Protein AF-A0A7U9XB36-F1 (afdb_monomer_lite)

Structure (mmCIF, N/CA/C/O backbone):
data_AF-A0A7U9XB36-F1
#
_entry.id   AF-A0A7U9XB36-F1
#
loop_
_atom_site.group_PDB
_atom_site.id
_atom_site.type_symbol
_atom_site.label_atom_id
_atom_site.label_alt_id
_atom_site.label_comp_id
_atom_site.label_asym_id
_atom_site.label_entity_id
_atom_site.label_seq_id
_atom_site.pdbx_PDB_ins_code
_atom_site.Cartn_x
_atom_site.Cartn_y
_atom_site.Cartn_z
_atom_site.occupancy
_atom_site.B_iso_or_equiv
_atom_site.auth_seq_id
_atom_site.auth_comp_id
_atom_site.auth_asym_id
_atom_site.auth_atom_id
_atom_site.pdbx_PDB_model_num
ATOM 1 N N . MET A 1 1 ? 7.864 29.854 -8.458 1.00 42.25 1 MET A N 1
ATOM 2 C CA . MET A 1 1 ? 6.787 28.891 -8.768 1.00 42.25 1 MET A CA 1
ATOM 3 C C . MET A 1 1 ? 7.010 27.695 -7.872 1.00 42.25 1 MET A C 1
ATOM 5 O O . MET A 1 1 ? 7.870 26.874 -8.154 1.00 42.25 1 MET A O 1
ATOM 9 N N . GLU A 1 2 ? 6.335 27.666 -6.731 1.00 49.22 2 GLU A N 1
ATOM 10 C CA . GLU A 1 2 ? 6.396 26.526 -5.825 1.00 49.22 2 GLU A CA 1
ATOM 11 C C . GLU A 1 2 ? 5.450 25.472 -6.402 1.00 49.22 2 GLU A C 1
ATOM 13 O O . GLU A 1 2 ? 4.231 25.624 -6.340 1.00 49.22 2 GLU A O 1
ATOM 18 N N . CYS A 1 3 ? 5.992 24.431 -7.039 1.00 45.91 3 CYS A N 1
ATOM 19 C CA . CYS A 1 3 ? 5.224 23.223 -7.331 1.00 45.91 3 CYS A CA 1
ATOM 20 C C . CYS A 1 3 ? 4.938 22.530 -5.995 1.00 45.91 3 CYS A C 1
ATOM 22 O O . CYS A 1 3 ? 5.597 21.559 -5.637 1.00 45.91 3 CYS A O 1
ATOM 24 N N . GLY A 1 4 ? 3.991 23.081 -5.233 1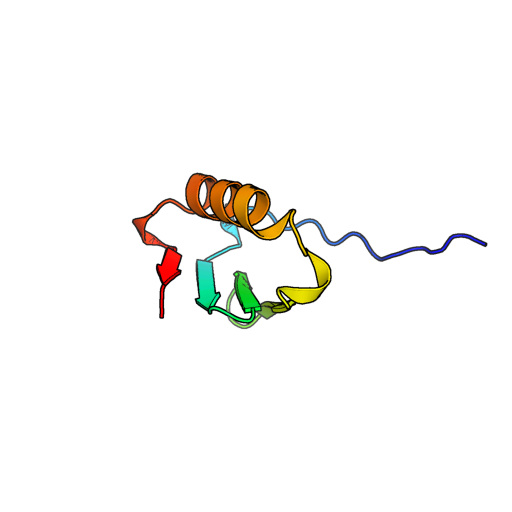.00 47.06 4 GLY A N 1
ATOM 25 C CA . GLY A 1 4 ? 3.511 22.550 -3.966 1.00 47.06 4 GLY A CA 1
ATOM 26 C C . GLY A 1 4 ? 2.727 21.268 -4.205 1.00 47.06 4 GLY A C 1
ATOM 27 O O . GLY A 1 4 ? 1.500 21.246 -4.100 1.00 47.06 4 GLY A O 1
ATOM 28 N N . GLY A 1 5 ? 3.433 20.194 -4.560 1.00 54.66 5 GLY A N 1
ATOM 29 C CA . GLY A 1 5 ? 2.921 18.850 -4.375 1.00 54.66 5 GLY A CA 1
ATOM 30 C C . GLY A 1 5 ? 2.554 18.745 -2.905 1.00 54.66 5 GLY A C 1
ATOM 31 O O . GLY A 1 5 ? 3.421 18.854 -2.048 1.00 54.66 5 GLY A O 1
ATOM 32 N N . LYS A 1 6 ? 1.258 18.651 -2.598 1.00 58.53 6 LYS A N 1
ATOM 33 C CA . LYS A 1 6 ? 0.790 18.489 -1.221 1.00 58.53 6 LYS A CA 1
ATOM 34 C C . LYS A 1 6 ? 1.347 17.169 -0.700 1.00 58.53 6 LYS A C 1
ATOM 36 O O . LYS A 1 6 ? 0.755 16.120 -0.945 1.00 58.53 6 LYS A O 1
ATOM 41 N N . GLU A 1 7 ? 2.483 17.230 -0.017 1.00 64.88 7 GLU A N 1
ATOM 42 C CA . GLU A 1 7 ? 3.053 16.107 0.709 1.00 64.88 7 GLU A CA 1
ATOM 43 C C . GLU A 1 7 ? 2.044 15.710 1.786 1.00 64.88 7 GLU A C 1
ATOM 45 O O . GLU A 1 7 ? 1.729 16.478 2.696 1.00 64.88 7 GLU A O 1
ATOM 50 N N . ARG A 1 8 ? 1.441 14.532 1.618 1.00 68.88 8 ARG A N 1
ATOM 51 C CA . ARG A 1 8 ? 0.514 13.971 2.598 1.00 68.88 8 ARG A CA 1
ATOM 52 C C . ARG A 1 8 ? 1.257 12.919 3.396 1.00 68.88 8 ARG A C 1
ATOM 54 O O . ARG A 1 8 ? 1.572 11.851 2.876 1.00 68.88 8 ARG A O 1
ATOM 61 N N . SER A 1 9 ? 1.512 13.236 4.654 1.00 73.69 9 SER A N 1
ATOM 62 C CA . SER A 1 9 ? 2.111 12.317 5.614 1.00 73.69 9 SER A CA 1
ATOM 63 C C . SER A 1 9 ? 1.002 11.600 6.373 1.00 73.69 9 SER A C 1
ATOM 65 O O . SER A 1 9 ? 0.131 12.251 6.945 1.00 73.69 9 SER A O 1
ATOM 67 N N . TYR A 1 10 ? 1.045 10.270 6.385 1.00 75.88 10 TYR A N 1
ATOM 68 C CA . TYR A 1 10 ? 0.120 9.423 7.139 1.00 75.88 10 TYR A CA 1
ATOM 69 C C . TYR A 1 10 ? 0.900 8.616 8.169 1.00 75.88 10 TYR A C 1
ATOM 71 O O . TYR A 1 10 ? 1.983 8.107 7.862 1.00 75.88 10 TYR A O 1
ATOM 79 N N . GLN A 1 11 ? 0.360 8.487 9.381 1.00 78.25 11 GLN A N 1
ATOM 80 C CA . GLN A 1 11 ? 0.967 7.618 10.383 1.00 78.25 11 GLN A CA 1
ATOM 81 C C . GLN A 1 11 ? 0.713 6.154 10.018 1.00 78.25 11 GLN A C 1
ATOM 83 O O . GLN A 1 11 ? -0.361 5.783 9.545 1.00 78.25 11 GLN A O 1
ATOM 88 N N . TRP A 1 12 ? 1.693 5.286 10.275 1.00 76.56 12 TRP A N 1
ATOM 89 C CA . TRP A 1 12 ? 1.561 3.850 9.999 1.00 76.56 12 TRP A CA 1
ATOM 90 C C . TRP A 1 12 ? 0.407 3.200 10.775 1.00 76.56 12 TRP A C 1
ATOM 92 O O . TRP A 1 12 ? -0.178 2.231 10.301 1.00 76.56 12 TRP A O 1
ATOM 102 N N . GLU A 1 13 ? 0.054 3.752 11.936 1.00 79.12 13 GLU A N 1
ATOM 103 C CA . GLU A 1 13 ? -1.081 3.319 12.760 1.00 79.12 13 GLU A CA 1
ATOM 104 C C . GLU A 1 13 ? -2.435 3.564 12.080 1.00 79.12 13 GLU A C 1
ATOM 106 O O . GLU A 1 13 ? -3.373 2.791 12.275 1.00 79.12 13 GLU A O 1
ATOM 111 N N . GLU A 1 14 ? -2.528 4.595 11.233 1.00 80.69 14 GLU A N 1
ATOM 112 C CA . GLU A 1 14 ? -3.733 4.904 10.459 1.00 80.69 14 GLU A CA 1
ATOM 113 C C . GLU A 1 14 ? -3.907 3.957 9.271 1.00 80.69 14 GLU A C 1
ATOM 115 O O . GLU A 1 14 ? -5.016 3.808 8.753 1.00 80.69 14 GLU A O 1
ATOM 120 N N . ILE A 1 15 ? -2.827 3.299 8.838 1.00 81.62 15 ILE A N 1
ATOM 121 C CA . ILE A 1 15 ? -2.854 2.357 7.725 1.00 81.62 15 ILE A CA 1
ATOM 122 C C . ILE A 1 15 ? -3.384 1.011 8.223 1.00 81.62 15 ILE A C 1
ATOM 124 O O . ILE A 1 15 ? -2.688 0.196 8.837 1.00 81.62 15 ILE A O 1
ATOM 128 N N . GLY A 1 16 ? -4.649 0.749 7.903 1.00 76.88 16 GLY A N 1
ATOM 129 C CA . GLY A 1 16 ? -5.305 -0.510 8.236 1.00 76.88 16 GLY A CA 1
ATOM 130 C C . GLY A 1 16 ? -4.824 -1.675 7.370 1.00 76.88 16 GLY A C 1
ATOM 131 O O . GLY A 1 16 ? -4.721 -2.806 7.852 1.00 76.88 16 GLY A O 1
ATOM 132 N N . ARG A 1 17 ? -4.533 -1.425 6.084 1.00 80.56 17 ARG A N 1
ATOM 133 C CA . ARG A 1 17 ? -4.165 -2.473 5.117 1.00 80.56 17 ARG A CA 1
ATOM 134 C C . ARG A 1 17 ? -3.423 -1.906 3.911 1.00 80.56 17 ARG A C 1
ATOM 136 O O . ARG A 1 17 ? -3.791 -0.853 3.411 1.00 80.56 17 ARG A O 1
ATOM 143 N N . ALA A 1 18 ? -2.486 -2.673 3.355 1.00 81.56 18 ALA A N 1
ATOM 144 C CA . ALA A 1 18 ? -2.011 -2.456 1.990 1.00 81.56 18 ALA A CA 1
ATOM 145 C C . ALA A 1 18 ? -2.343 -3.662 1.105 1.00 81.56 18 ALA A C 1
ATOM 147 O O . ALA A 1 18 ? -2.135 -4.819 1.476 1.00 81.56 18 ALA A O 1
ATOM 148 N N . VAL A 1 19 ? -2.881 -3.378 -0.073 1.00 80.62 19 VAL A N 1
ATOM 149 C CA . VAL A 1 19 ? -3.150 -4.342 -1.135 1.00 80.62 19 VAL A CA 1
ATOM 150 C C . VAL A 1 19 ? -2.190 -4.041 -2.262 1.00 80.62 19 VAL A C 1
ATOM 152 O O . VAL A 1 19 ? -2.088 -2.902 -2.707 1.00 80.62 19 VAL A O 1
ATOM 155 N N . VAL A 1 20 ? -1.485 -5.057 -2.735 1.00 77.31 20 VAL A N 1
ATOM 156 C CA . VAL A 1 20 ? -0.544 -4.888 -3.837 1.00 77.31 20 VAL A CA 1
ATOM 157 C C . VAL A 1 20 ? -0.960 -5.794 -4.966 1.00 77.31 20 VAL A C 1
ATOM 159 O O . VAL A 1 20 ? -1.099 -7.001 -4.791 1.00 77.31 20 VAL A O 1
ATOM 162 N N . THR A 1 21 ? -1.173 -5.170 -6.114 1.00 79.50 21 THR A N 1
ATOM 163 C CA . THR A 1 21 ? -1.484 -5.824 -7.378 1.00 79.50 21 THR A CA 1
ATOM 164 C C . THR A 1 21 ? -0.303 -5.628 -8.330 1.00 79.50 21 THR A C 1
ATOM 166 O O . THR A 1 21 ? 0.486 -4.693 -8.150 1.00 79.50 21 THR A O 1
ATOM 169 N N . PRO A 1 22 ? -0.172 -6.447 -9.387 1.00 76.00 22 PRO A N 1
ATOM 170 C CA . PRO A 1 22 ? 0.920 -6.317 -10.352 1.00 76.00 22 PRO A CA 1
ATOM 171 C C . PRO A 1 22 ? 1.033 -4.925 -10.991 1.00 76.00 22 PRO A C 1
ATOM 173 O O . PRO A 1 22 ? 2.123 -4.527 -11.400 1.00 76.00 22 PRO A O 1
ATOM 176 N N . LYS A 1 23 ? -0.083 -4.187 -11.068 1.00 80.00 23 LYS A N 1
ATOM 177 C CA . LYS A 1 23 ? -0.169 -2.868 -11.707 1.00 80.00 23 LYS A CA 1
ATOM 178 C C . LYS A 1 23 ? -0.203 -1.699 -10.718 1.00 80.00 23 LYS A C 1
ATOM 180 O O . LYS A 1 23 ? 0.064 -0.572 -11.131 1.00 80.00 23 LYS A O 1
ATOM 185 N N . THR A 1 24 ? -0.535 -1.923 -9.444 1.00 84.06 24 THR A N 1
ATOM 186 C CA . THR A 1 24 ? -0.906 -0.838 -8.517 1.00 84.06 24 THR A CA 1
ATOM 187 C C . THR A 1 24 ? -0.762 -1.248 -7.048 1.00 84.06 24 THR A C 1
ATOM 189 O O . THR A 1 24 ? -1.057 -2.387 -6.682 1.00 84.06 24 THR A O 1
ATOM 192 N N . ILE A 1 25 ? -0.375 -0.307 -6.189 1.00 83.44 25 ILE A N 1
ATOM 193 C CA . ILE A 1 25 ? -0.384 -0.421 -4.725 1.00 83.44 25 ILE A CA 1
ATOM 194 C C . ILE A 1 25 ? -1.590 0.360 -4.200 1.00 83.44 25 ILE A C 1
ATOM 196 O O . ILE A 1 25 ? -1.701 1.556 -4.432 1.00 83.44 25 ILE A O 1
ATOM 200 N N . GLY A 1 26 ? -2.493 -0.304 -3.490 1.00 86.56 26 GLY A N 1
ATOM 201 C CA . GLY A 1 26 ? -3.581 0.324 -2.750 1.00 86.56 26 GLY A CA 1
ATOM 202 C C . GLY A 1 26 ? -3.267 0.359 -1.258 1.00 86.56 26 GLY A C 1
ATOM 203 O O . GLY A 1 26 ? -3.200 -0.690 -0.624 1.00 86.56 26 GLY A O 1
ATOM 204 N N . ILE A 1 27 ? -3.092 1.540 -0.676 1.00 85.69 27 ILE A N 1
ATOM 205 C CA . ILE A 1 27 ? -2.906 1.726 0.767 1.00 85.69 27 ILE A CA 1
ATOM 206 C C . ILE A 1 27 ? -4.228 2.208 1.356 1.00 85.69 27 ILE A C 1
ATOM 208 O O . ILE A 1 27 ? -4.666 3.308 1.052 1.00 85.69 27 ILE A O 1
ATOM 212 N N . TYR A 1 28 ? -4.861 1.397 2.195 1.00 86.31 28 TYR A N 1
ATOM 213 C CA . TYR A 1 28 ? -6.092 1.742 2.901 1.00 86.31 28 TYR A CA 1
ATOM 214 C C . TYR A 1 28 ? -5.749 2.322 4.270 1.00 86.31 28 TYR A C 1
ATOM 216 O O . TYR A 1 28 ? -5.122 1.645 5.093 1.00 86.31 28 TYR A O 1
ATOM 224 N N . TYR A 1 29 ? -6.180 3.555 4.510 1.00 84.62 29 TYR A N 1
ATOM 225 C CA . TYR A 1 29 ? -5.958 4.277 5.755 1.00 84.62 29 TYR A CA 1
ATOM 226 C C . TYR A 1 29 ? -7.268 4.887 6.272 1.00 84.62 29 TYR A C 1
ATOM 228 O O . TYR A 1 29 ? -8.150 5.278 5.507 1.00 84.62 29 TYR A O 1
ATOM 236 N N . GLY A 1 30 ? -7.435 4.917 7.593 1.00 78.38 30 GLY A N 1
ATOM 237 C CA . GLY A 1 30 ? -8.709 5.282 8.215 1.00 78.38 30 GLY A CA 1
ATOM 238 C C . GLY A 1 30 ? -9.858 4.316 7.873 1.00 78.38 30 GLY A C 1
ATOM 239 O O . GLY A 1 30 ? -9.636 3.179 7.456 1.00 78.38 30 GLY A O 1
ATOM 240 N N . LYS A 1 31 ? -11.111 4.751 8.083 1.00 72.25 31 LYS A N 1
ATOM 241 C CA . LYS A 1 31 ? -12.304 3.902 7.878 1.00 72.25 31 LYS A CA 1
ATOM 242 C C . LYS A 1 31 ? -12.702 3.730 6.407 1.00 72.25 31 LYS A C 1
ATOM 244 O O . LYS A 1 31 ? -13.237 2.682 6.066 1.0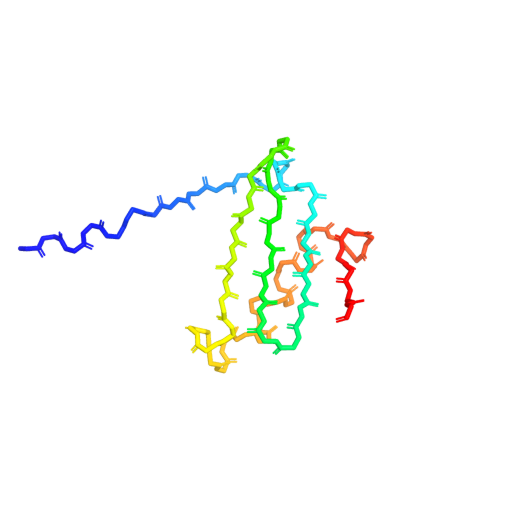0 72.25 31 LYS A O 1
ATOM 249 N N . GLU A 1 32 ? -12.440 4.720 5.549 1.00 78.31 32 GLU A N 1
ATOM 250 C CA . GLU A 1 32 ? -12.958 4.746 4.166 1.00 78.31 32 GLU A CA 1
ATOM 251 C C . GLU A 1 32 ? -12.007 5.421 3.157 1.00 78.31 32 GLU A C 1
ATOM 253 O O . GLU A 1 32 ? -12.421 5.763 2.053 1.00 78.31 32 GLU A O 1
ATOM 258 N N . GLN A 1 33 ? -10.730 5.636 3.503 1.00 84.69 33 GLN A N 1
ATOM 259 C CA . GLN A 1 33 ? -9.777 6.278 2.592 1.00 84.69 33 GLN A CA 1
ATOM 260 C C . GLN A 1 33 ? -8.782 5.267 2.021 1.00 84.69 33 GLN A C 1
ATOM 262 O O . GLN A 1 33 ? -8.325 4.341 2.695 1.00 84.69 33 GLN A O 1
ATOM 267 N N . ALA A 1 34 ? -8.457 5.440 0.743 1.00 84.69 34 ALA A N 1
ATOM 268 C CA . ALA A 1 34 ? -7.483 4.617 0.049 1.00 84.69 34 ALA A CA 1
ATOM 269 C C . ALA A 1 34 ? -6.614 5.477 -0.866 1.00 84.69 34 ALA A C 1
ATOM 271 O O . ALA A 1 34 ? -7.107 6.330 -1.603 1.00 84.69 34 ALA A O 1
ATOM 272 N N . MET A 1 35 ? -5.313 5.219 -0.838 1.00 83.56 35 MET A N 1
ATOM 273 C CA . MET A 1 35 ? -4.342 5.784 -1.756 1.00 83.56 35 MET A CA 1
ATOM 274 C C . MET A 1 35 ? -4.015 4.728 -2.799 1.00 83.56 35 MET A C 1
ATOM 276 O O . MET A 1 35 ? -3.528 3.649 -2.467 1.00 83.56 35 MET A O 1
ATOM 280 N N . ILE A 1 36 ? -4.300 5.041 -4.057 1.00 85.50 36 ILE A N 1
ATOM 281 C CA . ILE A 1 36 ? -4.033 4.162 -5.188 1.00 85.50 36 ILE A CA 1
ATOM 282 C C . ILE A 1 36 ? -2.803 4.699 -5.909 1.00 85.50 36 ILE A C 1
ATOM 284 O O . ILE A 1 36 ? -2.843 5.773 -6.499 1.00 85.50 36 ILE A O 1
ATOM 288 N N . LEU A 1 37 ? -1.708 3.954 -5.827 1.00 82.19 37 LEU A N 1
ATOM 289 C CA . LEU A 1 37 ? -0.419 4.321 -6.390 1.00 82.19 37 LEU A CA 1
ATOM 290 C C . LEU A 1 37 ? -0.103 3.375 -7.557 1.00 82.19 37 LEU A C 1
ATOM 292 O O . LEU A 1 37 ? 0.166 2.187 -7.333 1.00 82.19 37 LEU A O 1
ATOM 296 N N . PRO A 1 38 ? -0.176 3.829 -8.814 1.00 83.44 38 PRO A N 1
ATOM 297 C CA . PRO A 1 38 ? 0.109 2.977 -9.959 1.00 83.44 38 PRO A CA 1
ATOM 298 C C . PRO A 1 38 ? 1.605 2.647 -10.020 1.00 83.44 38 PRO A C 1
ATOM 300 O O . PRO A 1 38 ? 2.472 3.450 -9.696 1.00 83.44 38 PRO A O 1
ATOM 303 N N . LYS A 1 39 ? 1.931 1.432 -10.462 1.00 79.19 39 LYS A N 1
ATOM 304 C CA . LYS A 1 39 ? 3.317 0.953 -10.543 1.00 79.19 39 LYS A CA 1
ATOM 305 C C . LYS A 1 39 ? 4.178 1.789 -11.495 1.00 79.19 39 LYS A C 1
ATOM 307 O O . LYS A 1 39 ? 5.379 1.902 -11.271 1.00 79.19 39 LYS A O 1
ATOM 312 N N . GLN A 1 40 ? 3.571 2.357 -12.538 1.00 79.38 40 GLN A N 1
ATOM 313 C CA . GLN A 1 40 ? 4.271 3.179 -13.527 1.00 79.38 40 GLN A CA 1
ATOM 314 C C . GLN A 1 40 ? 4.911 4.423 -12.906 1.00 79.38 40 GLN A C 1
ATOM 316 O O . GLN A 1 40 ? 5.995 4.790 -13.341 1.00 79.38 40 GLN A O 1
ATOM 321 N N . ASP A 1 41 ? 4.309 4.995 -11.859 1.00 79.19 41 ASP A N 1
ATOM 322 C CA . ASP A 1 41 ? 4.876 6.152 -11.154 1.00 79.19 41 ASP A CA 1
ATOM 323 C C . ASP A 1 41 ? 6.152 5.807 -10.371 1.00 79.19 41 ASP A C 1
ATOM 325 O O . ASP A 1 41 ? 6.984 6.674 -10.131 1.00 79.19 41 ASP A O 1
ATOM 329 N N . PHE A 1 42 ? 6.344 4.539 -9.991 1.00 76.31 42 PHE A N 1
ATOM 330 C CA . PHE A 1 42 ? 7.526 4.113 -9.234 1.00 76.31 42 PHE A CA 1
ATOM 331 C C . PHE A 1 42 ? 8.629 3.504 -10.093 1.00 76.31 42 PHE A C 1
ATOM 333 O O . PHE A 1 42 ? 9.766 3.427 -9.633 1.00 76.31 42 PHE A O 1
ATOM 340 N N . GLY A 1 43 ? 8.310 3.010 -11.294 1.00 79.50 43 GLY A N 1
ATOM 341 C CA . GLY A 1 43 ? 9.273 2.336 -12.167 1.00 79.50 43 GLY A CA 1
ATOM 342 C C . GLY A 1 43 ? 10.105 1.281 -11.421 1.00 79.50 43 GLY A C 1
ATOM 343 O O . GLY A 1 43 ? 9.569 0.317 -10.865 1.00 79.50 43 GLY A O 1
ATOM 344 N N . GLU A 1 44 ? 11.421 1.487 -11.378 1.00 82.81 44 GLU A N 1
ATOM 345 C CA . GLU A 1 44 ? 12.393 0.609 -10.708 1.00 82.81 44 GLU A CA 1
ATOM 346 C C . GLU A 1 44 ? 12.352 0.699 -9.170 1.00 82.81 44 GLU A C 1
ATOM 348 O O . GLU A 1 44 ? 12.707 -0.255 -8.473 1.00 82.81 44 GLU A O 1
ATOM 353 N N . GLN A 1 45 ? 11.846 1.804 -8.614 1.00 80.81 45 GLN A N 1
ATOM 354 C CA . GLN A 1 45 ? 11.723 2.019 -7.166 1.00 80.81 45 GLN A CA 1
ATOM 355 C C . GLN A 1 45 ? 10.530 1.281 -6.544 1.00 80.81 45 GLN A C 1
ATOM 357 O O . GLN A 1 45 ? 10.377 1.253 -5.321 1.00 80.81 45 GLN A O 1
ATOM 362 N N . PHE A 1 46 ? 9.708 0.612 -7.354 1.00 80.50 46 PHE A N 1
ATOM 363 C CA . PHE A 1 46 ? 8.568 -0.160 -6.868 1.00 80.50 46 PHE A CA 1
ATOM 364 C C . PHE A 1 46 ? 8.975 -1.223 -5.840 1.00 80.50 46 PHE A C 1
ATOM 366 O O . PHE A 1 46 ? 8.382 -1.316 -4.769 1.00 80.50 46 PHE A O 1
ATOM 373 N N . ALA A 1 47 ? 9.981 -2.041 -6.159 1.00 80.06 47 ALA A N 1
ATOM 374 C CA . ALA A 1 47 ? 10.403 -3.144 -5.300 1.00 80.06 47 ALA A CA 1
ATOM 375 C C . ALA A 1 47 ? 10.909 -2.680 -3.916 1.00 80.06 47 ALA A C 1
ATOM 377 O O . ALA A 1 47 ? 10.469 -3.259 -2.917 1.00 80.06 47 ALA A O 1
ATOM 378 N N . PRO A 1 48 ? 11.786 -1.660 -3.801 1.00 83.94 48 PRO A N 1
ATOM 379 C CA . PRO A 1 48 ? 12.202 -1.150 -2.495 1.00 83.94 48 PRO A CA 1
ATOM 380 C C . PRO A 1 48 ? 11.065 -0.463 -1.724 1.00 83.94 48 PRO A C 1
ATOM 382 O O . PRO A 1 48 ? 10.937 -0.702 -0.524 1.00 83.94 48 PRO A O 1
ATOM 385 N N . ILE A 1 49 ? 10.193 0.306 -2.388 1.00 80.50 49 ILE A N 1
ATOM 386 C CA . ILE A 1 49 ? 9.032 0.944 -1.738 1.00 80.50 49 ILE A CA 1
ATOM 387 C C . ILE A 1 49 ? 8.056 -0.113 -1.217 1.00 80.50 49 ILE A C 1
ATOM 389 O O . ILE A 1 49 ? 7.604 -0.046 -0.075 1.00 80.50 49 ILE A O 1
ATOM 393 N N . PHE A 1 50 ? 7.787 -1.147 -2.013 1.00 77.06 50 PHE A N 1
ATOM 394 C CA . PHE A 1 50 ? 6.970 -2.278 -1.597 1.00 77.06 50 PHE A CA 1
ATOM 395 C C . PHE A 1 50 ? 7.555 -2.983 -0.371 1.00 77.06 50 PHE A C 1
ATOM 397 O O . PHE A 1 50 ? 6.837 -3.210 0.601 1.00 77.06 50 PHE A O 1
ATOM 404 N N . LYS A 1 51 ? 8.858 -3.301 -0.389 1.00 81.06 51 LYS A N 1
ATOM 405 C CA . LYS A 1 51 ? 9.539 -3.922 0.756 1.00 81.06 51 LYS A CA 1
ATOM 406 C C . LYS A 1 51 ? 9.433 -3.057 2.011 1.00 81.06 51 LYS A C 1
ATOM 408 O O . LYS A 1 51 ? 9.186 -3.602 3.082 1.00 81.06 51 LYS A O 1
ATOM 413 N N . LEU A 1 52 ? 9.568 -1.736 1.885 1.00 82.56 52 LEU A N 1
ATOM 414 C CA . LEU A 1 52 ? 9.425 -0.799 2.999 1.00 82.56 52 LEU A CA 1
ATOM 415 C C . LEU A 1 52 ? 8.009 -0.830 3.591 1.00 82.56 52 LEU A C 1
ATOM 417 O O . LEU A 1 52 ? 7.851 -0.980 4.803 1.00 82.56 52 LEU A O 1
ATOM 421 N N . ILE A 1 53 ? 6.984 -0.737 2.739 1.00 78.19 53 ILE A N 1
ATOM 422 C CA . ILE A 1 53 ? 5.575 -0.784 3.152 1.00 78.19 53 ILE A CA 1
ATOM 423 C C . ILE A 1 53 ? 5.258 -2.135 3.805 1.00 78.19 53 ILE A C 1
ATOM 425 O O . ILE A 1 53 ? 4.635 -2.181 4.863 1.00 78.19 53 ILE A O 1
ATOM 429 N N . ALA A 1 54 ? 5.730 -3.238 3.220 1.00 76.06 54 ALA A N 1
ATOM 430 C CA . ALA A 1 54 ? 5.529 -4.578 3.760 1.00 76.06 54 ALA A CA 1
ATOM 431 C C . ALA A 1 54 ? 6.243 -4.801 5.099 1.00 76.06 54 ALA A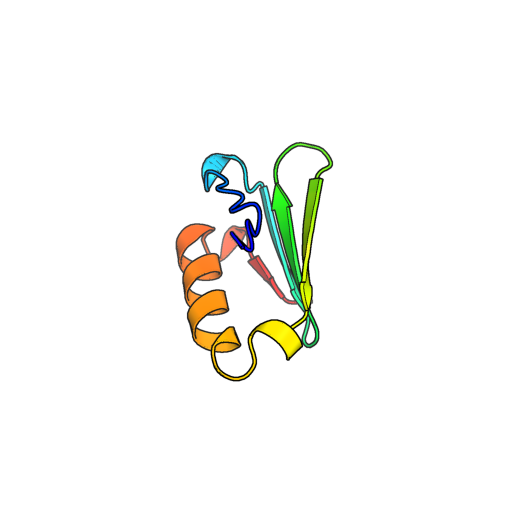 C 1
ATOM 433 O O . ALA A 1 54 ? 5.678 -5.432 5.992 1.00 76.06 54 ALA A O 1
ATOM 434 N N . ALA A 1 55 ? 7.448 -4.250 5.266 1.00 81.12 55 ALA A N 1
ATOM 435 C CA . ALA A 1 55 ? 8.173 -4.287 6.531 1.00 81.12 55 ALA A CA 1
ATOM 436 C C . ALA A 1 55 ? 7.455 -3.478 7.623 1.00 81.12 55 ALA A C 1
ATOM 438 O O . ALA A 1 55 ? 7.371 -3.932 8.760 1.00 81.12 55 ALA A O 1
ATOM 439 N N . ARG A 1 56 ? 6.905 -2.303 7.282 1.00 76.56 56 ARG A N 1
ATOM 440 C CA . ARG A 1 56 ? 6.225 -1.414 8.238 1.00 76.56 56 ARG A CA 1
ATOM 441 C C . ARG A 1 56 ? 4.822 -1.870 8.623 1.00 76.56 56 ARG A C 1
ATOM 443 O O . ARG A 1 56 ? 4.451 -1.739 9.782 1.00 76.56 56 ARG A O 1
ATOM 450 N N . LEU A 1 57 ? 4.055 -2.420 7.685 1.00 72.94 57 LEU A N 1
ATOM 451 C CA . LEU A 1 57 ? 2.707 -2.934 7.960 1.00 72.94 57 LEU A CA 1
ATOM 452 C C . LEU A 1 57 ? 2.714 -4.345 8.559 1.00 72.94 57 LEU A C 1
ATOM 454 O O . LEU A 1 57 ? 1.690 -4.802 9.071 1.00 72.94 57 LEU A O 1
ATOM 458 N N . GLY A 1 58 ? 3.861 -5.025 8.504 1.00 65.06 58 GLY A N 1
ATOM 459 C CA . GLY A 1 58 ? 3.997 -6.435 8.833 1.00 65.06 58 GLY A CA 1
ATOM 460 C C . GLY A 1 58 ? 3.373 -7.321 7.752 1.00 65.06 58 GLY A C 1
ATOM 461 O O . GLY A 1 58 ? 2.318 -7.0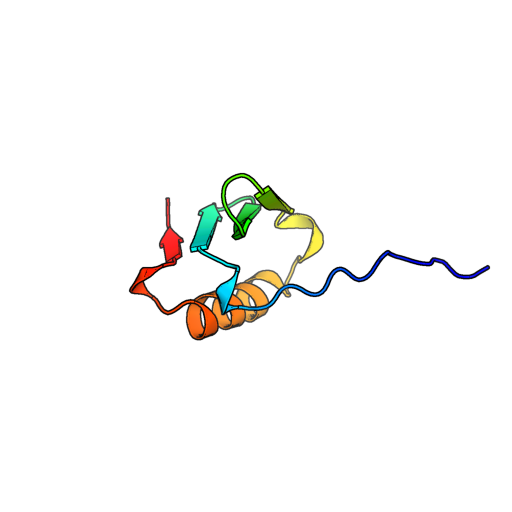17 7.190 1.00 65.06 58 GLY A O 1
ATOM 462 N N . GLN A 1 59 ? 3.991 -8.475 7.484 1.00 57.53 59 GLN A N 1
ATOM 463 C CA . GLN A 1 59 ? 3.506 -9.441 6.484 1.00 57.53 59 GLN A CA 1
ATOM 464 C C . GLN A 1 59 ? 2.043 -9.879 6.707 1.00 57.53 59 GLN A C 1
ATOM 466 O O . GLN A 1 59 ? 1.384 -10.310 5.769 1.00 57.53 59 GLN A O 1
ATOM 471 N N . SER A 1 60 ? 1.510 -9.715 7.924 1.00 57.91 60 SER A N 1
ATOM 472 C CA . SER A 1 60 ? 0.122 -10.033 8.283 1.00 57.91 60 SER A CA 1
ATOM 473 C C . SER A 1 60 ? -0.920 -9.096 7.639 1.00 57.91 60 SER A C 1
ATOM 475 O O . SER A 1 60 ? -2.048 -9.509 7.366 1.00 57.91 60 SER A O 1
ATOM 477 N N . ARG A 1 61 ? -0.559 -7.834 7.346 1.00 62.91 61 ARG A N 1
ATOM 478 C CA . ARG A 1 61 ? -1.485 -6.821 6.791 1.00 62.91 61 ARG A CA 1
ATOM 479 C C . ARG A 1 61 ? -1.312 -6.564 5.293 1.00 62.91 61 ARG A C 1
ATOM 481 O O . ARG A 1 61 ? -2.104 -5.811 4.720 1.00 62.91 61 ARG A O 1
ATOM 488 N N . VAL A 1 62 ? -0.321 -7.190 4.654 1.00 61.72 62 VAL A N 1
ATOM 489 C CA . VAL A 1 62 ? -0.109 -7.118 3.203 1.00 61.72 62 VAL A CA 1
ATOM 490 C C . VAL A 1 62 ? -0.706 -8.350 2.541 1.00 61.72 62 VAL A C 1
ATOM 492 O O . VAL A 1 62 ? -0.235 -9.467 2.734 1.00 61.72 62 VAL A O 1
ATOM 495 N N . ARG A 1 63 ? -1.747 -8.147 1.731 1.00 63.09 63 ARG A N 1
ATOM 496 C CA . ARG A 1 63 ? -2.318 -9.207 0.893 1.00 63.09 63 ARG A CA 1
ATOM 497 C C . ARG A 1 63 ? -1.898 -8.998 -0.554 1.00 63.09 63 ARG A C 1
ATOM 499 O O . ARG A 1 63 ? -2.254 -7.990 -1.164 1.00 63.09 63 ARG A O 1
ATOM 506 N N . MET A 1 64 ? -1.172 -9.976 -1.083 1.00 59.44 64 MET A N 1
ATOM 507 C CA . MET A 1 64 ? -0.907 -10.115 -2.510 1.00 59.44 64 MET A CA 1
ATOM 508 C C . MET A 1 64 ? -2.120 -10.815 -3.140 1.00 59.44 64 MET A C 1
ATOM 510 O O . MET A 1 64 ? -2.570 -11.841 -2.625 1.00 59.44 64 MET A O 1
ATOM 514 N N . ARG A 1 65 ? -2.709 -10.208 -4.170 1.00 60.69 65 ARG A N 1
ATOM 515 C CA . ARG A 1 65 ? -3.880 -10.711 -4.904 1.00 60.69 65 ARG A CA 1
ATOM 516 C C . ARG A 1 65 ? -3.570 -10.725 -6.391 1.00 60.69 65 ARG A C 1
ATOM 518 O O . ARG A 1 65 ? -2.881 -9.783 -6.846 1.00 60.69 65 ARG A O 1
#

pLDDT: mean 74.61, std 10.88, range [42.25, 86.56]

Sequence (65 aa):
MECGGKERSYQWEEIGRAVVTPKTIGIYYGKEQAMILPKQDFGEQFAPIFKLIAARLGQSRVRMR

Radius of gyration: 12.49 Å; chains: 1; bounding box: 25×40×26 Å

Secondary structure (D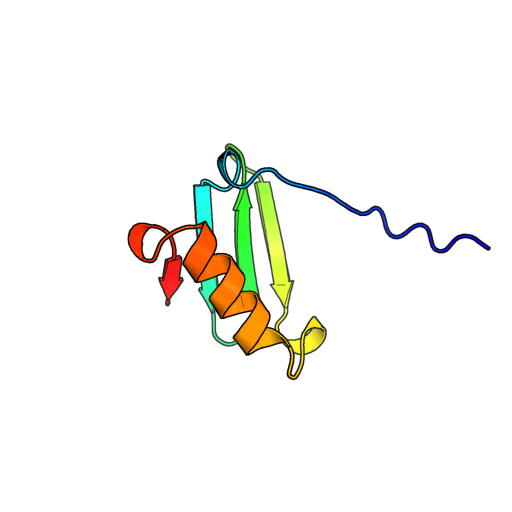SSP, 8-state):
-----------GGGEEEEEEETTEEEEEETTTEEEEEEHHHHGGGHHH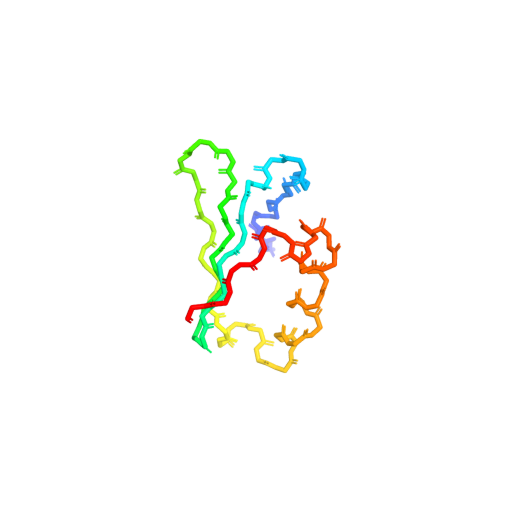HHHHHHHHH-TTTEEE-

Foldseek 3Di:
DPPCPPDDDDDLVQFQAWEDEPFWIWTDGHDDDIDIGGVVVCPVNSVVVVVVNCVSNDVVRYDYD